Protein AF-U9TL44-F1 (afdb_monomer)

Nearest PDB structures (foldseek):
  5cr4-assembly1_A  TM=8.283E-01  e=1.143E-06  synthetic construct
  3f2k-assembly1_A  TM=7.178E-01  e=2.001E-06  Homo sapiens
  4mdb-assembly1_A  TM=7.855E-01  e=1.375E-05  Drosophila mauritiana
  3k9j-assembly3_B  TM=7.119E-01  e=3.283E-05  Homo sapiens
  3hot-assembly1_B  TM=6.458E-01  e=8.361E-06  Drosophila mauritiana

Structure (mmCIF, N/CA/C/O backbone):
data_AF-U9TL44-F1
#
_entry.id   AF-U9TL44-F1
#
loop_
_atom_site.group_PDB
_atom_site.id
_atom_site.type_symbol
_atom_site.label_atom_id
_atom_site.label_alt_id
_atom_site.label_comp_id
_atom_site.label_asym_id
_atom_site.label_entity_id
_atom_site.label_seq_id
_atom_site.pdbx_PDB_ins_code
_atom_site.Cartn_x
_atom_site.Cartn_y
_atom_site.Cartn_z
_atom_site.occupancy
_atom_site.B_iso_or_equiv
_atom_site.auth_seq_id
_atom_site.auth_comp_id
_atom_site.auth_asym_id
_atom_site.auth_atom_id
_atom_site.pdbx_PDB_model_num
ATOM 1 N N . MET A 1 1 ? 14.185 17.369 11.673 1.00 55.25 1 MET A N 1
ATOM 2 C CA . MET A 1 1 ? 14.512 16.490 10.528 1.00 55.25 1 MET A CA 1
ATOM 3 C C . MET A 1 1 ? 15.979 16.125 10.674 1.00 55.25 1 MET A C 1
ATOM 5 O O . MET A 1 1 ? 16.755 17.043 10.887 1.00 55.25 1 MET A O 1
ATOM 9 N N . THR A 1 2 ? 16.336 14.840 10.716 1.00 75.38 2 THR A N 1
ATOM 10 C CA . THR A 1 2 ? 17.736 14.402 10.881 1.00 75.38 2 THR A CA 1
ATOM 11 C C . THR A 1 2 ? 18.418 14.298 9.520 1.00 75.38 2 THR A C 1
ATOM 13 O O . THR A 1 2 ? 17.735 14.113 8.515 1.00 75.38 2 THR A O 1
ATOM 16 N N . GLU A 1 3 ? 19.748 14.370 9.489 1.00 67.06 3 GLU A N 1
ATOM 17 C CA . GLU A 1 3 ? 20.538 14.176 8.264 1.00 67.06 3 GLU A CA 1
ATOM 18 C C . GLU A 1 3 ? 20.242 12.818 7.612 1.00 67.06 3 GLU A C 1
ATOM 20 O O . GLU A 1 3 ? 20.014 12.732 6.414 1.00 67.06 3 GLU A O 1
ATOM 25 N N . ALA A 1 4 ? 20.085 11.769 8.421 1.00 63.62 4 ALA A N 1
ATOM 26 C CA . ALA A 1 4 ? 19.640 10.452 7.967 1.00 63.62 4 ALA A CA 1
ATOM 27 C C . ALA A 1 4 ? 18.277 10.487 7.242 1.00 63.62 4 ALA A C 1
ATOM 29 O O . ALA A 1 4 ? 18.108 9.865 6.196 1.00 63.62 4 ALA A O 1
ATOM 30 N N . HIS A 1 5 ? 17.302 11.246 7.762 1.00 64.38 5 HIS A N 1
ATOM 31 C CA . HIS A 1 5 ? 16.013 11.435 7.085 1.00 64.38 5 HIS A CA 1
ATOM 32 C C . HIS A 1 5 ? 16.134 12.284 5.816 1.00 64.38 5 HIS A C 1
ATOM 34 O O . HIS A 1 5 ? 15.314 12.122 4.917 1.00 64.38 5 HIS A O 1
ATOM 40 N N . PHE A 1 6 ? 17.100 13.202 5.749 1.00 63.19 6 PHE A N 1
ATOM 41 C CA . PHE A 1 6 ? 17.365 13.991 4.550 1.00 63.19 6 PHE A CA 1
ATOM 42 C C . PHE A 1 6 ? 17.968 13.108 3.456 1.00 63.19 6 PHE A C 1
ATOM 44 O O . PHE A 1 6 ? 17.374 12.999 2.390 1.00 63.19 6 PHE A O 1
ATOM 51 N N . GLN A 1 7 ? 19.048 12.385 3.763 1.00 62.34 7 GLN A N 1
ATOM 52 C CA . GLN A 1 7 ? 19.733 11.495 2.823 1.00 62.34 7 GLN A CA 1
ATOM 53 C C . GLN A 1 7 ? 18.810 10.398 2.281 1.00 62.34 7 GLN A C 1
ATOM 55 O O . GLN A 1 7 ? 18.734 10.200 1.072 1.00 62.34 7 GLN A O 1
ATOM 60 N N . ALA A 1 8 ? 18.007 9.763 3.139 1.00 63.12 8 ALA A N 1
ATOM 61 C CA . ALA A 1 8 ? 17.041 8.766 2.685 1.00 63.12 8 ALA A CA 1
ATOM 62 C C . ALA A 1 8 ? 15.893 9.339 1.835 1.00 63.12 8 ALA A C 1
ATOM 64 O O . ALA A 1 8 ? 15.313 8.626 1.021 1.00 63.12 8 ALA A O 1
ATOM 65 N N . ARG A 1 9 ? 15.543 10.621 2.011 1.00 59.56 9 ARG A N 1
ATOM 66 C CA . ARG A 1 9 ? 14.501 11.291 1.215 1.00 59.56 9 ARG A CA 1
ATOM 67 C C . ARG A 1 9 ? 14.968 11.706 -0.171 1.00 59.56 9 ARG A C 1
ATOM 69 O O . ARG A 1 9 ? 14.110 11.995 -0.999 1.00 59.56 9 ARG A O 1
ATOM 76 N N . LEU A 1 10 ? 16.276 11.752 -0.424 1.00 57.41 10 LEU A N 1
ATOM 77 C CA . LEU A 1 10 ? 16.788 12.167 -1.727 1.00 57.41 10 LEU A CA 1
ATOM 78 C C . LEU A 1 10 ? 16.398 11.182 -2.840 1.00 57.41 10 LEU A C 1
ATOM 80 O O . LEU A 1 10 ? 16.364 11.577 -3.997 1.00 57.41 10 LEU A O 1
ATOM 84 N N . GLY A 1 11 ? 16.003 9.945 -2.498 1.00 58.69 11 GLY A N 1
ATOM 85 C CA . GLY A 1 11 ? 15.206 9.091 -3.388 1.00 58.69 11 GLY A CA 1
ATOM 86 C C . GLY A 1 11 ? 15.871 8.757 -4.728 1.00 58.69 11 GLY A C 1
ATOM 87 O O . GLY A 1 11 ? 15.174 8.423 -5.687 1.00 58.69 11 GLY A O 1
ATOM 88 N N . TYR A 1 12 ? 17.202 8.841 -4.795 1.00 62.44 12 TYR A N 1
ATOM 89 C CA . TYR A 1 12 ? 17.979 8.758 -6.035 1.00 62.44 12 TYR A CA 1
ATOM 90 C C . TYR A 1 12 ? 17.741 7.470 -6.830 1.00 62.44 12 TYR A C 1
ATOM 92 O O . TYR A 1 12 ? 17.778 7.482 -8.058 1.00 62.44 12 TYR A O 1
ATOM 100 N N . GLU A 1 13 ? 17.434 6.360 -6.154 1.00 71.75 13 GLU A N 1
ATOM 101 C CA . GLU A 1 13 ? 17.224 5.054 -6.795 1.00 71.75 13 GLU A CA 1
ATOM 102 C C . GLU A 1 13 ? 16.095 5.058 -7.841 1.00 71.75 13 GLU A C 1
ATOM 104 O O . GLU A 1 13 ? 16.106 4.259 -8.779 1.00 71.75 13 GLU A O 1
ATOM 109 N N . HIS A 1 14 ? 15.138 5.981 -7.710 1.00 81.25 14 HIS A N 1
ATOM 110 C CA . HIS A 1 14 ? 13.953 6.062 -8.564 1.00 81.25 14 HIS A CA 1
ATOM 111 C C . HIS A 1 14 ? 13.862 7.390 -9.333 1.00 81.25 14 HIS A C 1
ATOM 113 O O . HIS A 1 14 ? 12.882 7.619 -10.041 1.00 81.25 14 HIS A O 1
ATOM 119 N N . GLU A 1 15 ? 14.885 8.249 -9.250 1.00 80.62 15 GLU A N 1
ATOM 120 C CA . GLU A 1 15 ? 14.919 9.555 -9.926 1.00 80.62 15 GLU A CA 1
ATOM 121 C C . GLU A 1 15 ? 14.794 9.412 -11.451 1.00 80.62 15 GLU A C 1
ATOM 123 O O . GLU A 1 15 ? 14.046 10.141 -12.098 1.00 80.62 15 GLU A O 1
ATOM 128 N N . ASN A 1 16 ? 15.457 8.401 -12.019 1.00 86.50 16 ASN A N 1
ATOM 129 C CA . ASN A 1 16 ? 15.481 8.148 -13.462 1.00 86.50 16 ASN A CA 1
ATOM 130 C C . ASN A 1 16 ? 14.368 7.201 -13.945 1.00 86.50 16 ASN A C 1
ATOM 132 O O . ASN A 1 16 ? 14.406 6.719 -15.081 1.00 86.50 16 ASN A O 1
ATOM 136 N N . TRP A 1 17 ? 13.378 6.890 -13.102 1.00 90.62 17 TRP A N 1
ATOM 137 C CA . TRP A 1 17 ? 12.255 6.059 -13.525 1.00 90.62 17 TRP A CA 1
ATOM 138 C C . TRP A 1 17 ? 11.400 6.757 -14.581 1.00 90.62 17 TRP A C 1
ATOM 140 O O . TRP A 1 17 ? 10.937 7.886 -14.429 1.00 90.62 17 TRP A O 1
ATOM 150 N N . THR A 1 18 ? 11.109 6.021 -15.647 1.00 94.69 18 THR A N 1
ATOM 151 C CA . THR A 1 18 ? 10.184 6.447 -16.694 1.00 94.69 18 THR A CA 1
ATOM 152 C C . THR A 1 18 ? 8.747 6.492 -16.170 1.00 94.69 18 THR A C 1
ATOM 154 O O . THR A 1 18 ? 8.362 5.758 -15.257 1.00 94.69 18 THR A O 1
ATOM 157 N N . VAL A 1 19 ? 7.884 7.259 -16.843 1.00 92.81 19 VAL A N 1
ATOM 158 C CA . VAL A 1 19 ? 6.432 7.266 -16.570 1.00 92.81 19 VAL A CA 1
ATOM 159 C C . VAL A 1 19 ? 5.835 5.854 -16.625 1.00 92.81 19 VAL A C 1
ATOM 161 O O . VAL A 1 19 ? 4.935 5.530 -15.857 1.00 92.81 19 VAL A O 1
ATOM 164 N N . ARG A 1 20 ? 6.339 4.979 -17.509 1.00 93.44 20 ARG A N 1
ATOM 165 C CA . ARG A 1 20 ? 5.871 3.586 -17.605 1.00 93.44 20 ARG A CA 1
ATOM 166 C C . ARG A 1 20 ? 6.197 2.765 -16.357 1.00 93.44 20 ARG A C 1
ATOM 168 O O . ARG A 1 20 ? 5.408 1.891 -16.015 1.00 93.44 20 ARG A O 1
ATOM 175 N N . GLN A 1 21 ? 7.314 3.036 -15.685 1.00 93.69 21 GLN A N 1
ATOM 176 C CA . GLN A 1 21 ? 7.655 2.384 -14.418 1.00 93.69 21 GLN A CA 1
ATOM 177 C C . GLN A 1 21 ? 6.772 2.916 -13.285 1.00 93.69 21 GLN A C 1
ATOM 179 O O . GLN A 1 21 ? 6.139 2.122 -12.595 1.00 93.69 21 GLN A O 1
ATOM 184 N N . TRP A 1 22 ? 6.605 4.238 -13.179 1.00 93.94 22 TRP A N 1
ATOM 185 C CA . TRP A 1 22 ? 5.710 4.851 -12.186 1.00 93.94 22 TRP A CA 1
ATOM 186 C C . TRP A 1 22 ? 4.245 4.425 -12.327 1.00 93.94 22 TRP A C 1
ATOM 188 O O . TRP A 1 22 ? 3.547 4.250 -11.332 1.00 93.94 22 TRP A O 1
ATOM 198 N N . ARG A 1 23 ? 3.781 4.173 -13.557 1.00 95.44 23 ARG A N 1
ATOM 199 C CA . ARG A 1 23 ? 2.431 3.659 -13.839 1.00 95.44 23 ARG A CA 1
ATOM 200 C C . ARG A 1 23 ? 2.117 2.319 -13.185 1.00 95.44 23 ARG A C 1
ATOM 202 O O . ARG A 1 23 ? 0.944 1.984 -13.082 1.00 95.44 23 ARG A O 1
ATOM 209 N N . ARG A 1 24 ? 3.139 1.566 -12.779 1.00 95.62 24 ARG A N 1
ATOM 210 C CA . ARG A 1 24 ? 2.999 0.249 -12.151 1.00 95.62 24 ARG A CA 1
ATOM 211 C C . ARG A 1 24 ? 2.860 0.328 -10.632 1.00 95.62 24 ARG A C 1
ATOM 213 O O . ARG A 1 24 ? 2.712 -0.712 -10.007 1.00 95.62 24 ARG A O 1
ATOM 220 N N . VAL A 1 25 ? 2.928 1.521 -10.037 1.00 96.06 25 VAL A N 1
ATOM 221 C CA . VAL A 1 25 ? 2.900 1.686 -8.581 1.00 96.06 25 VAL A CA 1
ATOM 222 C C . VAL A 1 25 ? 1.465 1.850 -8.075 1.00 96.06 25 VAL A C 1
ATOM 224 O O . VAL A 1 25 ? 0.711 2.695 -8.563 1.00 96.06 25 VAL A O 1
ATOM 227 N N . LEU A 1 26 ? 1.105 1.048 -7.074 1.00 97.00 26 LEU A N 1
ATOM 228 C CA . LEU A 1 26 ? -0.053 1.237 -6.211 1.00 97.00 26 LEU A CA 1
ATOM 229 C C . LEU A 1 26 ? 0.411 1.902 -4.915 1.00 97.00 26 LEU A C 1
ATOM 231 O O . LEU A 1 26 ? 1.162 1.308 -4.142 1.00 97.00 26 LEU A O 1
ATOM 235 N N . PHE A 1 27 ? -0.049 3.123 -4.679 1.00 95.62 27 PHE A N 1
ATOM 236 C CA . PHE A 1 27 ? 0.259 3.889 -3.479 1.00 95.62 27 PHE A CA 1
ATOM 237 C C . PHE A 1 27 ? -0.797 3.620 -2.413 1.00 95.62 27 PHE A C 1
ATOM 239 O O . PHE A 1 27 ? -1.984 3.844 -2.661 1.00 95.62 27 PHE A O 1
ATOM 246 N N . LEU A 1 28 ? -0.377 3.173 -1.230 1.00 93.69 28 LEU A N 1
ATOM 247 C CA . LEU A 1 28 ? -1.213 3.115 -0.035 1.00 93.69 28 LEU A CA 1
ATOM 248 C C . LEU A 1 28 ? -1.009 4.379 0.792 1.00 93.69 28 LEU A C 1
ATOM 250 O O . LEU A 1 28 ? 0.116 4.797 1.065 1.00 93.69 28 LEU A O 1
ATOM 254 N N . TYR A 1 29 ? -2.108 4.948 1.266 1.00 89.75 29 TYR A N 1
ATOM 255 C CA . TYR A 1 29 ? -2.070 6.031 2.230 1.00 89.75 29 TYR A CA 1
ATOM 256 C C . TYR A 1 29 ? -3.084 5.805 3.344 1.00 89.75 29 TYR A C 1
ATOM 258 O O . TYR A 1 29 ? -4.067 5.073 3.217 1.00 89.75 29 TYR A O 1
ATOM 266 N N . LYS A 1 30 ? -2.846 6.496 4.452 1.00 90.50 30 LYS A N 1
ATOM 267 C CA . LYS A 1 30 ? -3.760 6.573 5.582 1.00 90.50 30 LYS A CA 1
ATOM 268 C C . LYS A 1 30 ? -4.102 8.032 5.826 1.00 90.50 30 LYS A C 1
ATOM 270 O O . LYS A 1 30 ? -3.210 8.867 5.946 1.00 90.50 30 LYS A O 1
ATOM 275 N N . SER A 1 31 ? -5.391 8.321 5.943 1.00 89.31 31 SER A N 1
ATOM 276 C CA . SER A 1 31 ? -5.894 9.660 6.238 1.00 89.31 31 SER A CA 1
ATOM 277 C C . SER A 1 31 ? -6.835 9.628 7.437 1.00 89.31 31 SER A C 1
ATOM 279 O O . SER A 1 31 ? -7.395 8.588 7.779 1.00 89.31 31 SER A O 1
ATOM 281 N N . THR A 1 32 ? -6.980 10.768 8.111 1.00 90.06 32 THR A N 1
ATOM 282 C CA . THR A 1 32 ? -7.999 10.963 9.149 1.00 90.06 32 THR A CA 1
ATOM 283 C C . THR A 1 32 ? -8.966 12.027 8.664 1.00 90.06 32 THR A C 1
ATOM 285 O O . THR A 1 32 ? -8.590 13.187 8.499 1.00 90.06 32 THR A O 1
ATOM 288 N N . PHE A 1 33 ? -10.208 11.628 8.440 1.00 87.62 33 PHE A N 1
ATOM 289 C CA . PHE A 1 33 ? -11.288 12.511 8.048 1.00 87.62 33 PHE A CA 1
ATOM 290 C C . PHE A 1 33 ? -12.028 13.001 9.285 1.00 87.62 33 PHE A C 1
ATOM 292 O O . PHE A 1 33 ? -12.173 12.300 10.283 1.00 87.62 33 PHE A O 1
ATOM 299 N N . THR A 1 34 ? -12.474 14.249 9.227 1.00 89.69 34 THR A N 1
ATOM 300 C CA . THR A 1 34 ? -13.375 14.804 10.229 1.00 89.69 34 THR A CA 1
ATOM 301 C C . THR A 1 34 ? -14.786 14.755 9.676 1.00 89.69 34 THR A C 1
ATOM 303 O O . THR A 1 34 ? -15.060 15.387 8.658 1.00 89.69 34 THR A O 1
ATOM 306 N N . GLN A 1 35 ? -15.682 14.076 10.381 1.00 86.06 35 GLN A N 1
ATOM 307 C CA . GLN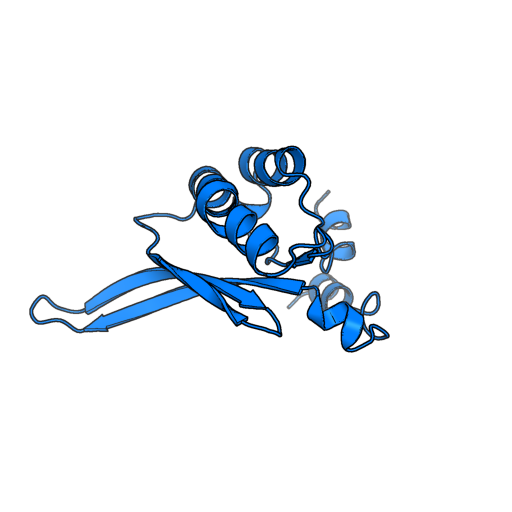 A 1 35 ? -17.107 14.100 10.097 1.00 86.06 35 GLN A CA 1
ATOM 308 C C . GLN A 1 35 ? -17.819 14.958 11.146 1.00 86.06 35 GLN A C 1
ATOM 310 O O . GLN A 1 35 ? -17.688 14.730 12.349 1.00 86.06 35 GLN A O 1
ATOM 315 N N . GLN A 1 36 ? -18.566 15.963 10.691 1.00 89.50 36 GLN A N 1
ATOM 316 C CA . GLN A 1 36 ? -19.392 16.812 11.546 1.00 89.50 36 GLN A CA 1
ATOM 317 C C . GLN A 1 36 ? -20.850 16.349 11.419 1.00 89.50 36 GLN A C 1
ATOM 319 O O . GLN A 1 36 ? -21.452 16.490 10.356 1.00 89.50 36 GLN A O 1
ATOM 324 N N . GLY A 1 37 ? -21.411 15.778 12.484 1.00 85.56 37 GLY A N 1
ATOM 325 C CA . GLY A 1 37 ? -22.793 15.295 12.518 1.00 85.56 37 GLY A CA 1
ATOM 326 C C . GLY A 1 37 ? -23.624 15.946 13.623 1.00 85.56 37 GLY A C 1
ATOM 327 O O . GLY A 1 37 ? -23.117 16.705 14.448 1.00 85.56 37 GLY A O 1
ATOM 328 N N . ARG A 1 38 ? -24.918 15.598 13.686 1.00 83.81 38 ARG A N 1
ATOM 329 C CA . ARG A 1 38 ? -25.829 16.050 14.761 1.00 83.81 38 ARG A CA 1
ATOM 330 C C . ARG A 1 38 ? -25.359 15.640 16.163 1.00 83.81 38 ARG A C 1
ATOM 332 O O . ARG A 1 38 ? -25.692 16.312 17.128 1.00 83.81 38 ARG A O 1
ATOM 339 N N . GLN A 1 39 ? -24.594 14.554 16.264 1.00 82.00 39 GLN A N 1
ATOM 340 C CA . GLN A 1 39 ? -24.047 14.020 17.518 1.00 82.00 39 GLN A CA 1
ATOM 341 C C . GLN A 1 39 ? -22.646 14.571 17.848 1.00 82.00 39 GLN A C 1
ATOM 343 O O . GLN A 1 39 ? -22.017 14.119 18.799 1.00 82.00 39 GLN A O 1
ATOM 348 N N . GLY A 1 40 ? -22.150 15.543 17.074 1.00 85.94 40 GLY A N 1
ATOM 349 C CA . GLY A 1 40 ? -20.834 16.149 17.261 1.00 85.94 40 GLY A CA 1
ATOM 350 C C . GLY A 1 40 ? -19.819 15.746 16.191 1.00 85.94 40 GLY A C 1
ATOM 351 O O . GLY A 1 40 ? -20.173 15.329 15.086 1.00 85.94 40 GLY A O 1
ATOM 352 N N . ARG A 1 41 ? -18.538 15.942 16.514 1.00 88.62 41 ARG A N 1
ATOM 353 C CA . ARG A 1 41 ? -17.406 15.720 15.609 1.00 88.62 41 ARG A CA 1
ATOM 354 C C . ARG A 1 41 ? -16.819 14.326 15.824 1.00 88.62 41 ARG A C 1
ATOM 356 O O . ARG A 1 41 ? -16.387 14.013 16.930 1.00 88.62 41 ARG A O 1
ATOM 363 N N . ILE A 1 42 ? -16.739 13.535 14.760 1.00 87.88 42 ILE A N 1
ATOM 364 C CA . ILE A 1 42 ? -16.089 12.220 14.744 1.00 87.88 42 ILE A CA 1
ATOM 365 C C . ILE A 1 42 ? -14.822 12.316 13.890 1.00 87.88 42 ILE A C 1
ATOM 367 O O . ILE A 1 42 ? -14.819 12.942 12.829 1.00 87.88 42 ILE A O 1
ATOM 371 N N . LEU A 1 43 ? -13.726 11.731 14.374 1.00 87.75 43 LEU A N 1
ATOM 372 C CA . LEU A 1 43 ? -12.499 11.553 13.602 1.00 87.75 43 LEU A CA 1
ATOM 373 C C . LEU A 1 43 ? -12.450 10.113 13.101 1.00 87.75 43 LEU A C 1
ATOM 375 O O . LEU A 1 43 ? -12.284 9.187 13.893 1.00 87.75 43 LEU A O 1
ATOM 379 N N . GLU A 1 44 ? -12.578 9.934 11.795 1.00 88.81 44 GLU A N 1
ATOM 380 C CA . GLU A 1 44 ? -12.575 8.628 11.1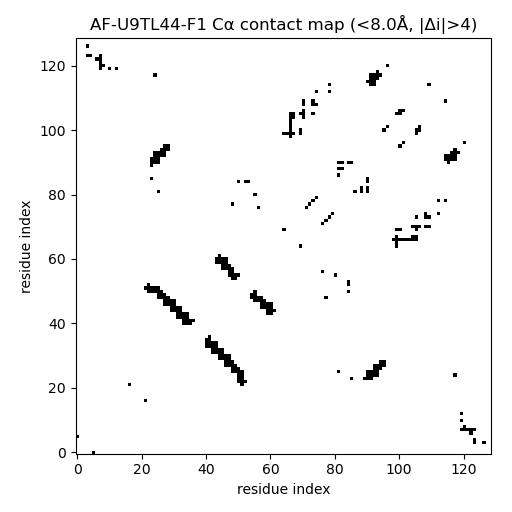51 1.00 88.81 44 GLU A CA 1
ATOM 381 C C . GLU A 1 44 ? -11.236 8.410 10.451 1.00 88.81 44 GLU A C 1
ATOM 383 O O . GLU A 1 44 ? -10.817 9.196 9.600 1.00 88.81 44 GLU A O 1
ATOM 388 N N . LYS A 1 45 ? -10.520 7.356 10.838 1.00 91.44 45 LYS A N 1
ATOM 389 C CA . LYS A 1 45 ? -9.302 6.951 10.135 1.00 91.44 45 LYS A CA 1
ATOM 390 C C . LYS A 1 45 ? -9.715 6.066 8.980 1.00 91.44 45 LYS A C 1
ATOM 392 O O . LYS A 1 45 ? -10.426 5.098 9.202 1.00 91.44 45 LYS A O 1
ATOM 397 N N . CYS A 1 46 ? -9.199 6.335 7.795 1.00 92.12 46 CYS A N 1
ATOM 398 C CA . CYS A 1 46 ? -9.375 5.460 6.647 1.00 92.12 46 CYS A CA 1
ATOM 399 C C . CYS A 1 46 ? -8.011 5.128 6.058 1.00 92.12 46 CYS A C 1
ATOM 401 O O . CYS A 1 46 ? -7.096 5.961 6.092 1.00 92.12 46 CYS A O 1
ATOM 403 N N . PHE A 1 47 ? -7.883 3.939 5.482 1.00 93.06 47 PHE A N 1
ATOM 404 C CA . PHE A 1 47 ? -6.865 3.736 4.462 1.00 93.06 47 PHE A CA 1
ATOM 405 C C . PHE A 1 47 ? -7.489 3.962 3.086 1.00 93.06 47 PHE A C 1
ATOM 407 O O . PHE A 1 47 ? -8.699 3.819 2.899 1.00 93.06 47 PHE A O 1
ATOM 414 N N . GLY A 1 48 ? -6.648 4.326 2.133 1.00 94.62 48 GLY A N 1
ATOM 415 C CA . GLY A 1 48 ? -6.993 4.312 0.727 1.00 94.62 48 GLY A CA 1
ATOM 416 C C . GLY A 1 48 ? -5.797 3.880 -0.097 1.00 94.62 48 GLY A C 1
ATOM 417 O O . GLY A 1 48 ? -4.658 3.910 0.374 1.00 94.62 48 GLY A O 1
ATOM 418 N N . CYS A 1 49 ? -6.049 3.483 -1.335 1.00 95.31 49 CYS A N 1
ATOM 419 C CA . CYS A 1 49 ? -4.977 3.306 -2.301 1.00 95.31 49 CYS A CA 1
ATOM 420 C C . CYS A 1 49 ? -5.365 3.848 -3.669 1.00 95.31 49 CYS A C 1
ATOM 422 O O . CYS A 1 49 ? -6.543 4.026 -3.973 1.00 95.31 49 CYS A O 1
ATOM 424 N N . PHE A 1 50 ? -4.367 4.152 -4.486 1.00 95.38 50 PHE A N 1
ATOM 425 C CA . PHE A 1 50 ? -4.571 4.591 -5.859 1.00 95.38 50 PHE A CA 1
ATOM 426 C C . PHE A 1 50 ? -3.357 4.246 -6.716 1.00 95.38 50 PHE A C 1
ATOM 428 O O . PHE A 1 50 ? -2.251 4.037 -6.219 1.00 95.38 50 PHE A O 1
ATOM 435 N N . SER A 1 51 ? -3.577 4.186 -8.021 1.00 95.38 51 SER A N 1
ATOM 436 C CA . SER A 1 51 ? -2.540 4.019 -9.034 1.00 95.38 51 SER A CA 1
ATOM 437 C C .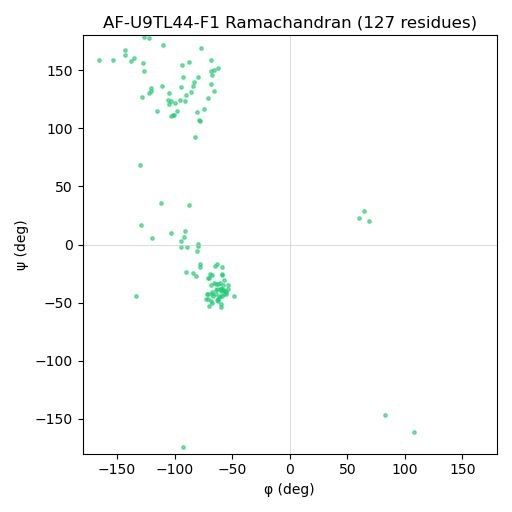 SER A 1 51 ? -2.660 5.132 -10.072 1.00 95.38 51 SER A C 1
ATOM 439 O O . SER A 1 51 ? -3.579 5.950 -10.018 1.00 95.38 51 SER A O 1
ATOM 441 N N . TRP A 1 52 ? -1.766 5.143 -11.062 1.00 93.81 52 TRP A N 1
ATOM 442 C CA . TRP A 1 52 ? -1.881 6.065 -12.193 1.00 93.81 52 TRP A CA 1
ATOM 443 C C . TRP A 1 52 ? -3.213 5.935 -12.948 1.00 93.81 52 TRP A C 1
ATOM 445 O O . TRP A 1 52 ? -3.752 6.928 -13.427 1.00 93.81 52 TRP A O 1
ATOM 455 N N . SER A 1 53 ? -3.712 4.710 -13.128 1.00 89.38 53 SER A N 1
ATOM 456 C CA . SER A 1 53 ? -4.856 4.430 -14.005 1.00 89.38 53 SER A CA 1
ATOM 457 C C . SER A 1 53 ? -6.204 4.502 -13.295 1.00 89.38 53 SER A C 1
ATOM 459 O O . SER A 1 53 ? -7.219 4.693 -13.961 1.00 89.38 53 SER A O 1
ATOM 461 N N . SER A 1 54 ? -6.241 4.313 -11.975 1.00 90.62 54 SER A N 1
ATOM 462 C CA . SER A 1 54 ? -7.496 4.222 -11.227 1.00 90.62 54 SER A CA 1
ATOM 463 C C . SER A 1 54 ? -7.311 4.362 -9.716 1.00 90.62 54 SER A C 1
ATOM 465 O O . SER A 1 54 ? -6.229 4.131 -9.163 1.00 90.62 54 SER A O 1
ATOM 467 N N . LEU A 1 55 ? -8.408 4.722 -9.049 1.00 94.56 55 LEU A N 1
ATOM 468 C CA . LEU A 1 55 ? -8.520 4.730 -7.594 1.00 94.56 55 LEU A CA 1
ATOM 469 C C . LEU A 1 55 ? -8.783 3.311 -7.080 1.00 94.56 55 LEU A C 1
ATOM 471 O O . LEU A 1 55 ? -9.467 2.517 -7.724 1.00 94.56 55 LEU A O 1
ATOM 475 N N . GLY A 1 56 ? -8.219 2.995 -5.923 1.00 93.06 56 GLY A N 1
ATOM 476 C CA . GLY A 1 56 ? -8.608 1.845 -5.120 1.00 93.06 56 GLY A CA 1
ATOM 477 C C . GLY A 1 56 ? -9.669 2.225 -4.081 1.00 93.06 56 GLY A C 1
ATOM 478 O O . GLY A 1 56 ? -10.164 3.358 -4.069 1.00 93.06 56 GLY A O 1
ATOM 479 N N . PRO A 1 57 ? -10.041 1.288 -3.198 1.00 94.44 57 PRO A N 1
ATOM 480 C CA . PRO A 1 57 ? -11.045 1.544 -2.177 1.00 94.44 57 PRO A CA 1
ATOM 481 C C . PRO A 1 57 ? -10.5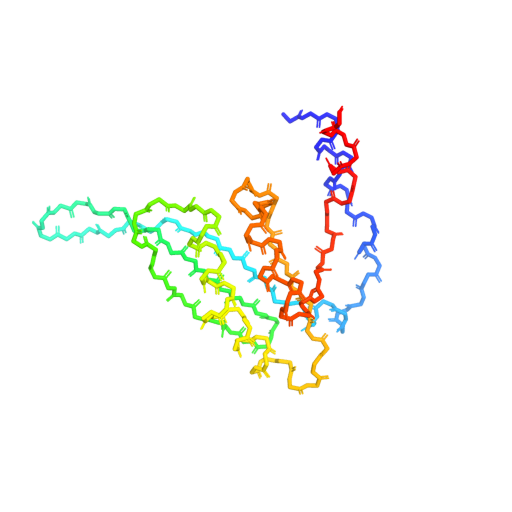40 2.544 -1.131 1.00 94.44 57 PRO A C 1
ATOM 483 O O . PRO A 1 57 ? -9.352 2.574 -0.806 1.00 94.44 57 PRO A O 1
ATOM 486 N N . ILE A 1 58 ? -11.469 3.320 -0.567 1.00 93.88 58 ILE A N 1
ATOM 487 C CA . ILE A 1 58 ? -11.293 4.012 0.713 1.00 93.88 58 ILE A CA 1
ATOM 488 C C . ILE A 1 58 ? -12.070 3.210 1.743 1.00 93.88 58 ILE A C 1
ATOM 490 O O . ILE A 1 58 ? -13.272 3.000 1.583 1.00 93.88 58 ILE A O 1
ATOM 494 N N . VAL A 1 59 ? -11.390 2.768 2.793 1.00 91.88 59 VAL A N 1
ATOM 495 C CA . VAL A 1 59 ? -11.981 1.880 3.790 1.00 91.88 59 VAL A CA 1
ATOM 496 C C . VAL A 1 59 ? -11.751 2.455 5.181 1.00 91.88 59 VAL A C 1
ATOM 498 O O . VAL A 1 59 ? -10.602 2.754 5.540 1.00 91.88 59 VAL A O 1
ATOM 501 N N . PRO A 1 60 ? -12.818 2.607 5.977 1.00 91.62 60 PRO A N 1
ATOM 502 C CA . PRO A 1 60 ? -12.699 3.055 7.349 1.00 91.62 60 PRO A CA 1
ATOM 503 C C . PRO A 1 60 ? -12.013 1.991 8.209 1.00 91.62 60 PRO A C 1
ATOM 505 O O . PRO A 1 60 ? -12.262 0.791 8.104 1.00 91.62 60 PRO A O 1
ATOM 508 N N . LEU A 1 61 ? -11.122 2.453 9.076 1.00 90.38 61 LEU A N 1
ATOM 509 C CA . LEU A 1 61 ? -10.386 1.652 10.036 1.00 90.38 61 LEU A CA 1
ATOM 510 C C . LEU A 1 61 ? -11.008 1.853 11.413 1.00 90.38 61 LEU A C 1
ATOM 512 O O . LEU A 1 61 ? -10.871 2.912 12.030 1.00 90.38 61 LEU A O 1
ATOM 516 N N . ASN A 1 62 ? -11.651 0.804 11.916 1.00 85.38 62 ASN A N 1
ATOM 517 C CA . ASN A 1 62 ? -12.203 0.808 13.262 1.00 85.38 62 ASN A CA 1
ATOM 518 C C . ASN A 1 62 ? -11.077 0.662 14.294 1.00 85.38 62 ASN A C 1
ATOM 520 O O . ASN A 1 62 ? -10.391 -0.357 14.358 1.00 85.38 62 ASN A O 1
ATOM 524 N N . GLY A 1 63 ? -10.899 1.687 15.129 1.00 83.94 63 GLY A N 1
ATOM 525 C CA . GLY A 1 63 ? -9.950 1.669 16.242 1.00 83.94 63 GLY A CA 1
ATOM 526 C C . GLY A 1 63 ? -8.500 1.998 15.863 1.00 83.94 63 GLY A C 1
ATOM 527 O O . GLY A 1 63 ? -8.210 2.866 15.033 1.00 83.94 63 GLY A O 1
ATOM 528 N N . SER A 1 64 ? -7.558 1.372 16.569 1.00 86.50 64 SER A N 1
ATOM 529 C CA . SER A 1 64 ? -6.123 1.636 16.417 1.00 86.50 64 SER A CA 1
ATOM 530 C C . SER A 1 64 ? -5.522 0.847 15.258 1.00 86.50 64 SER A C 1
ATOM 532 O O . SER A 1 64 ? -5.754 -0.349 15.121 1.00 86.50 64 SER A O 1
ATOM 534 N N . VAL A 1 65 ? -4.675 1.507 14.465 1.00 88.81 65 VAL A N 1
ATOM 535 C CA . VAL A 1 65 ? -3.934 0.859 13.375 1.00 88.81 65 VAL A CA 1
ATOM 536 C C . VAL A 1 65 ? -2.757 0.088 13.966 1.00 88.81 65 VAL A C 1
ATOM 538 O O . VAL A 1 65 ? -1.779 0.684 14.416 1.00 88.81 65 VAL A O 1
ATOM 541 N N . THR A 1 66 ? -2.878 -1.233 13.981 1.00 94.38 66 THR A N 1
ATOM 542 C CA . THR A 1 66 ? -1.875 -2.195 14.448 1.00 94.38 66 THR A CA 1
ATOM 543 C C . THR A 1 66 ? -1.299 -2.988 13.276 1.00 94.38 66 THR A C 1
ATOM 545 O O . THR A 1 66 ? -1.793 -2.914 12.150 1.00 94.38 66 THR A O 1
ATOM 548 N N . GLY A 1 67 ? -0.257 -3.780 13.534 1.00 95.38 67 GLY A N 1
ATOM 549 C CA . GLY A 1 67 ? 0.271 -4.712 12.537 1.00 95.38 67 GLY A CA 1
ATOM 550 C C . GLY A 1 67 ? -0.766 -5.721 12.035 1.00 95.38 67 GLY A C 1
ATOM 551 O O 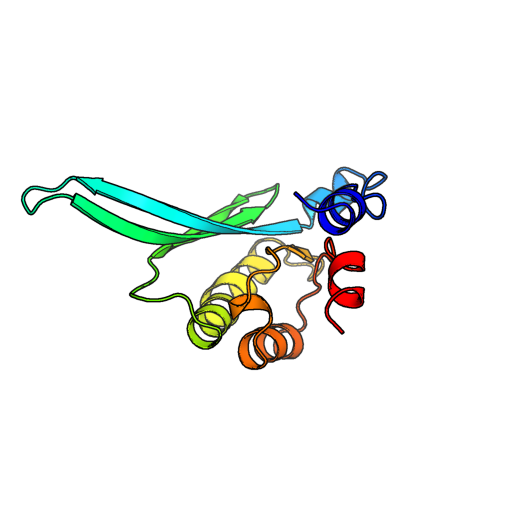. GLY A 1 67 ? -0.785 -6.038 10.851 1.00 95.38 67 GLY A O 1
ATOM 552 N N . GLN A 1 68 ? -1.674 -6.161 12.914 1.00 96.25 68 GLN A N 1
ATOM 553 C CA . GLN A 1 68 ? -2.743 -7.101 12.572 1.00 96.25 68 GLN A CA 1
ATOM 554 C C . GLN A 1 68 ? -3.769 -6.466 11.633 1.00 96.25 68 GLN A C 1
ATOM 556 O O . GLN A 1 68 ? -4.092 -7.038 10.596 1.00 96.25 68 GLN A O 1
ATOM 561 N N . THR A 1 69 ? -4.242 -5.260 11.965 1.00 94.69 69 THR A N 1
ATOM 562 C CA . THR A 1 69 ? -5.190 -4.542 11.103 1.00 94.69 69 THR A CA 1
ATOM 563 C C . THR A 1 69 ? -4.552 -4.199 9.761 1.00 94.69 69 THR A C 1
ATOM 565 O O . THR A 1 69 ? -5.222 -4.242 8.742 1.00 94.69 69 THR A O 1
ATOM 568 N N . HIS A 1 70 ? -3.247 -3.906 9.733 1.00 95.25 70 HIS A N 1
ATOM 569 C CA . HIS A 1 70 ? -2.534 -3.660 8.478 1.00 95.25 70 HIS A CA 1
ATOM 570 C C . HIS A 1 70 ? -2.427 -4.915 7.608 1.00 95.25 70 HIS A C 1
ATOM 572 O O . HIS A 1 70 ? -2.663 -4.856 6.408 1.00 95.25 70 HIS A O 1
ATOM 578 N N . ALA A 1 71 ? -2.131 -6.069 8.210 1.00 96.50 71 ALA A N 1
ATOM 579 C CA . ALA A 1 71 ? -2.121 -7.345 7.499 1.00 96.50 71 ALA A CA 1
ATOM 580 C C . ALA A 1 71 ? -3.499 -7.693 6.908 1.00 96.50 71 ALA A C 1
ATOM 582 O O . ALA A 1 71 ? -3.573 -8.181 5.783 1.00 96.50 71 ALA A O 1
ATOM 583 N N . GLN A 1 72 ? -4.584 -7.391 7.629 1.00 95.88 72 GLN A N 1
ATOM 584 C CA . GLN A 1 72 ? -5.948 -7.515 7.100 1.00 95.88 72 GLN A CA 1
ATOM 585 C C . GLN A 1 72 ? -6.165 -6.585 5.905 1.00 95.88 72 GLN A C 1
ATOM 587 O O . GLN A 1 72 ? -6.611 -7.039 4.859 1.00 95.88 72 GLN A O 1
ATOM 592 N N . VAL A 1 73 ? -5.757 -5.315 6.009 1.00 95.38 73 VAL A N 1
ATOM 593 C CA . VAL A 1 73 ? -5.828 -4.365 4.887 1.00 95.38 73 VAL A CA 1
ATOM 594 C C . VAL A 1 73 ? -5.100 -4.889 3.646 1.00 95.38 73 VAL A C 1
ATOM 59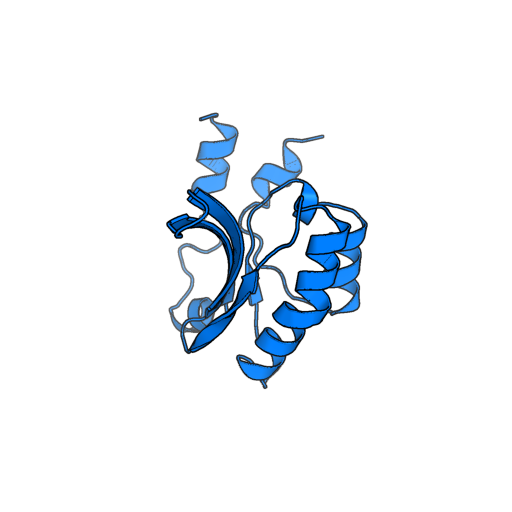6 O O . VAL A 1 73 ? -5.620 -4.787 2.533 1.00 95.38 73 VAL A O 1
ATOM 599 N N . ILE A 1 74 ? -3.915 -5.477 3.835 1.00 96.19 74 ILE A N 1
ATOM 600 C CA . ILE A 1 74 ? -3.131 -6.059 2.744 1.00 96.19 74 ILE A CA 1
ATOM 601 C C . ILE A 1 74 ? -3.920 -7.170 2.042 1.00 96.19 74 ILE A C 1
ATOM 603 O O . ILE A 1 74 ? -4.104 -7.117 0.827 1.00 96.19 74 ILE A O 1
ATOM 607 N N . ASN A 1 75 ? -4.408 -8.149 2.801 1.00 97.19 75 ASN A N 1
ATOM 608 C CA . ASN A 1 75 ? -5.066 -9.325 2.235 1.00 97.19 75 ASN A CA 1
ATOM 609 C C . ASN A 1 75 ? -6.437 -8.998 1.632 1.00 97.19 75 ASN A C 1
ATOM 611 O O . ASN A 1 75 ? -6.748 -9.456 0.535 1.00 97.19 75 ASN A O 1
ATOM 615 N N . ASP A 1 76 ? -7.233 -8.185 2.324 1.00 96.56 76 ASP A N 1
ATOM 616 C CA . ASP A 1 76 ? -8.640 -7.973 1.980 1.00 96.56 76 ASP A CA 1
ATOM 617 C C . ASP A 1 76 ? -8.816 -6.910 0.890 1.00 96.56 76 ASP A C 1
ATOM 619 O O . ASP A 1 76 ? -9.817 -6.917 0.173 1.00 96.56 76 ASP A O 1
ATOM 623 N N . PHE A 1 77 ? -7.853 -5.990 0.745 1.00 96.00 77 PHE A N 1
ATOM 624 C CA . PHE A 1 77 ? -8.009 -4.843 -0.151 1.00 96.00 77 PHE A CA 1
ATOM 625 C C . PHE A 1 77 ? -6.805 -4.582 -1.051 1.00 96.00 77 PHE A C 1
ATOM 627 O O . PHE A 1 77 ? -7.001 -4.350 -2.244 1.00 96.00 77 PHE A O 1
ATOM 634 N N . VAL A 1 78 ? -5.569 -4.631 -0.541 1.00 96.00 78 VAL A N 1
ATOM 635 C CA . VAL A 1 78 ? -4.385 -4.344 -1.376 1.00 96.00 78 VAL A CA 1
ATOM 636 C C . VAL A 1 78 ? -4.183 -5.425 -2.431 1.00 96.00 78 VAL A C 1
ATOM 638 O O . VAL A 1 78 ? -4.058 -5.093 -3.607 1.00 96.00 78 VAL A O 1
ATOM 641 N N . VAL A 1 79 ? -4.188 -6.701 -2.041 1.00 96.44 79 VAL A N 1
ATOM 642 C CA . VAL A 1 79 ? -3.988 -7.828 -2.965 1.00 96.44 79 VAL A CA 1
ATOM 643 C C . VAL A 1 79 ? -5.058 -7.846 -4.068 1.00 96.44 79 VAL A C 1
ATOM 645 O O . VAL A 1 79 ? -4.684 -7.825 -5.244 1.00 96.44 79 VAL A O 1
ATOM 648 N N . PRO A 1 80 ? -6.371 -7.770 -3.763 1.00 96.62 80 PRO A N 1
ATOM 649 C CA . PRO A 1 80 ? -7.399 -7.659 -4.800 1.00 96.62 80 PRO A CA 1
ATOM 650 C C . PRO A 1 80 ? -7.232 -6.432 -5.704 1.00 96.62 80 PRO A C 1
ATOM 652 O O . PRO A 1 80 ? -7.423 -6.529 -6.919 1.00 96.62 80 PRO A O 1
ATOM 655 N N . THR A 1 81 ? -6.837 -5.285 -5.139 1.00 96.56 81 THR A N 1
ATOM 656 C CA . THR A 1 81 ? -6.609 -4.063 -5.925 1.00 96.56 81 THR A CA 1
ATOM 657 C C . THR A 1 81 ? -5.406 -4.219 -6.854 1.00 96.56 81 THR A C 1
ATOM 659 O O . THR A 1 81 ? -5.485 -3.827 -8.013 1.00 96.56 81 THR A O 1
ATOM 662 N N . LEU A 1 82 ? -4.315 -4.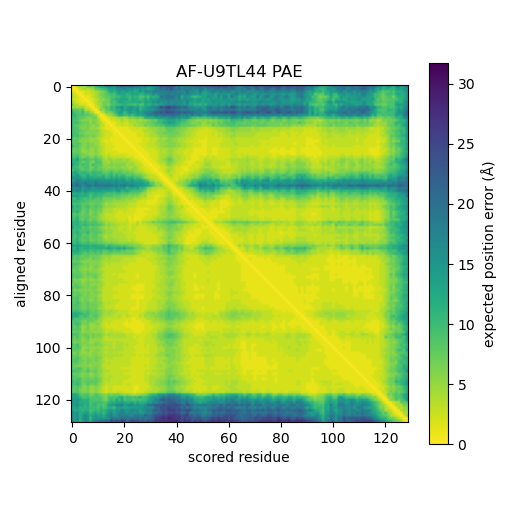848 -6.404 1.00 96.19 82 LEU A N 1
ATOM 663 C CA . LEU A 1 82 ? -3.159 -5.145 -7.253 1.00 96.19 82 LEU A CA 1
ATOM 664 C C . LEU A 1 82 ? -3.541 -6.061 -8.421 1.00 96.19 82 LEU A C 1
ATOM 666 O O . LEU A 1 82 ? -3.179 -5.767 -9.558 1.00 96.19 82 LEU A O 1
ATOM 670 N N . HIS A 1 83 ? -4.307 -7.125 -8.167 1.00 95.25 83 HIS A N 1
ATOM 671 C CA . HIS A 1 83 ? -4.777 -8.021 -9.229 1.00 95.25 83 HIS A CA 1
ATOM 672 C C . HIS A 1 83 ? -5.695 -7.318 -10.232 1.00 95.25 83 HIS A C 1
ATOM 674 O O . HIS A 1 83 ? -5.597 -7.567 -11.432 1.00 95.25 83 HIS A O 1
ATOM 680 N N . THR A 1 84 ? -6.558 -6.425 -9.747 1.00 95.25 84 THR A N 1
ATOM 681 C CA . THR A 1 84 ? -7.496 -5.674 -10.592 1.00 95.25 84 THR A CA 1
ATOM 682 C C . THR A 1 84 ? -6.771 -4.635 -11.446 1.00 95.25 84 THR A C 1
ATOM 684 O O . THR A 1 84 ? -7.000 -4.548 -12.652 1.00 95.25 84 THR A O 1
ATOM 687 N N . HIS A 1 85 ? -5.869 -3.861 -10.841 1.00 95.12 85 HIS A N 1
ATOM 688 C CA . HIS A 1 85 ? -5.204 -2.734 -11.501 1.00 95.12 85 HIS A CA 1
ATOM 689 C C . HIS A 1 85 ? -4.027 -3.180 -12.373 1.00 95.12 85 HIS A C 1
ATOM 691 O O . HIS A 1 85 ? -3.704 -2.514 -13.358 1.00 95.12 85 HIS A O 1
ATOM 697 N N . PHE A 1 86 ? -3.407 -4.317 -12.041 1.00 95.50 86 PHE A N 1
ATOM 698 C CA . PHE A 1 86 ? -2.242 -4.873 -12.730 1.00 95.50 86 PHE A CA 1
ATOM 699 C C . PHE A 1 86 ? -2.467 -6.355 -13.073 1.00 95.50 86 PHE A C 1
ATOM 701 O O . PHE A 1 86 ? -1.771 -7.225 -12.544 1.00 95.50 86 PHE A O 1
ATOM 708 N N . PRO A 1 87 ? -3.386 -6.677 -14.004 1.00 93.44 87 PRO A N 1
ATOM 709 C CA . PRO A 1 87 ? -3.754 -8.061 -14.330 1.00 93.44 87 PRO A CA 1
ATOM 710 C C . PRO A 1 87 ? -2.596 -8.891 -14.906 1.00 93.44 87 PRO A C 1
ATOM 712 O O . PRO A 1 87 ? -2.646 -10.115 -14.913 1.00 93.44 87 PRO A O 1
ATOM 715 N N . GLN A 1 88 ? -1.525 -8.236 -15.364 1.00 93.50 88 GLN A N 1
ATOM 716 C CA . GLN A 1 88 ? -0.285 -8.886 -15.800 1.00 93.50 88 GLN A CA 1
ATOM 717 C C . GLN A 1 88 ? 0.627 -9.302 -14.630 1.00 93.50 88 GLN A C 1
ATOM 719 O O . GLN A 1 88 ? 1.728 -9.790 -14.867 1.00 93.50 88 GLN A O 1
ATOM 724 N N . GLY A 1 89 ? 0.225 -9.053 -13.378 1.00 93.81 89 GLY A N 1
ATOM 725 C CA . GLY A 1 89 ? 1.020 -9.362 -12.186 1.00 93.81 89 GLY A CA 1
ATOM 726 C C . GLY A 1 89 ? 2.269 -8.491 -12.037 1.00 93.81 89 GLY A C 1
ATOM 727 O O . GLY A 1 89 ? 3.216 -8.873 -11.363 1.00 93.81 89 GLY A O 1
ATOM 728 N N . ASN A 1 90 ? 2.303 -7.329 -12.693 1.00 95.06 90 ASN A N 1
ATOM 729 C CA . ASN A 1 90 ? 3.481 -6.465 -12.758 1.00 95.06 90 ASN A CA 1
ATOM 730 C C . ASN A 1 90 ? 3.388 -5.236 -11.832 1.00 95.06 90 ASN A C 1
ATOM 732 O O . ASN A 1 90 ? 4.226 -4.334 -11.945 1.00 95.06 90 ASN A O 1
ATOM 736 N N . GLY A 1 91 ? 2.381 -5.195 -10.956 1.00 95.94 91 GLY A N 1
ATOM 737 C CA . GLY A 1 91 ? 2.161 -4.125 -9.988 1.00 95.94 91 GLY A CA 1
ATOM 738 C C . GLY A 1 91 ? 3.24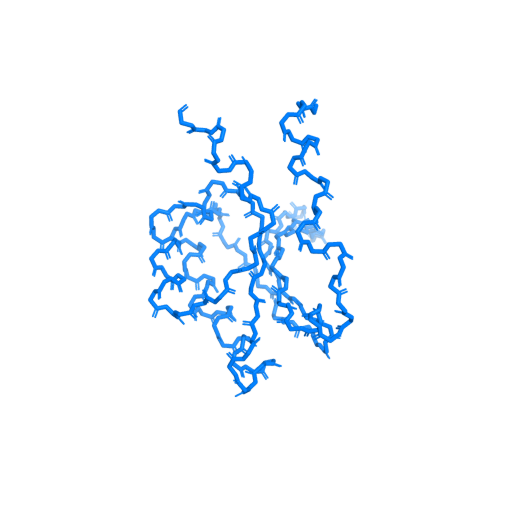2 -4.077 -8.909 1.00 95.94 91 GLY A C 1
ATOM 739 O O . GLY A 1 91 ? 3.782 -5.104 -8.504 1.00 95.94 91 GLY A O 1
ATOM 740 N N . ILE A 1 92 ? 3.553 -2.869 -8.456 1.00 95.88 92 ILE A N 1
ATOM 741 C CA . ILE A 1 92 ? 4.520 -2.572 -7.400 1.00 95.88 92 ILE A CA 1
ATOM 742 C C . ILE A 1 92 ? 3.767 -1.839 -6.293 1.00 95.88 92 ILE A C 1
ATOM 744 O O . ILE A 1 92 ? 2.995 -0.926 -6.571 1.00 95.88 92 ILE A O 1
ATOM 748 N N . PHE A 1 93 ? 3.975 -2.220 -5.042 1.00 96.00 93 PHE A N 1
ATOM 749 C CA . PHE A 1 93 ? 3.256 -1.658 -3.908 1.00 96.00 93 PHE A CA 1
ATOM 750 C C . PHE A 1 93 ? 4.123 -0.684 -3.111 1.00 96.00 93 PHE A C 1
ATOM 752 O O . PHE A 1 93 ? 5.250 -1.010 -2.743 1.00 96.00 93 PHE A O 1
ATOM 759 N N . GLN A 1 94 ? 3.597 0.506 -2.823 1.00 94.00 94 GLN A N 1
ATOM 760 C CA . GLN A 1 94 ? 4.274 1.529 -2.030 1.00 94.00 94 GLN A CA 1
ATOM 761 C C . GLN A 1 94 ? 3.453 1.866 -0.783 1.00 94.00 94 GLN A C 1
ATOM 763 O O . GLN A 1 94 ? 2.258 2.142 -0.863 1.00 94.00 94 GLN A O 1
ATOM 768 N N . GLU A 1 95 ? 4.125 1.889 0.366 1.00 92.12 95 GLU A N 1
ATOM 769 C CA . GLU A 1 95 ? 3.593 2.386 1.635 1.00 92.12 95 GLU A CA 1
ATOM 770 C C . GLU A 1 95 ? 4.697 3.107 2.433 1.00 92.12 95 GLU A C 1
ATOM 772 O O . GLU A 1 95 ? 5.887 3.037 2.100 1.00 92.12 95 GLU A O 1
ATOM 777 N N . ASP A 1 96 ? 4.318 3.832 3.487 1.00 87.44 96 ASP A N 1
ATOM 778 C CA . ASP A 1 96 ? 5.284 4.482 4.375 1.00 87.44 96 ASP A CA 1
ATOM 779 C C . ASP A 1 96 ? 5.955 3.497 5.355 1.00 87.44 96 ASP A C 1
ATOM 781 O O . ASP A 1 96 ? 5.541 2.351 5.535 1.00 87.44 96 ASP A O 1
ATOM 785 N N . ASN A 1 97 ? 7.001 3.971 6.033 1.00 86.12 97 ASN A N 1
ATOM 786 C CA . ASN A 1 97 ? 7.776 3.185 6.989 1.00 86.12 97 ASN A CA 1
ATOM 787 C C . ASN A 1 97 ? 7.195 3.215 8.426 1.00 86.12 97 ASN A C 1
ATOM 789 O O . ASN A 1 97 ? 7.952 3.237 9.403 1.00 86.12 97 ASN A O 1
ATOM 793 N N . ALA A 1 98 ? 5.873 3.283 8.611 1.00 87.50 98 ALA A N 1
ATOM 794 C CA . ALA A 1 98 ? 5.276 3.278 9.947 1.00 87.50 98 ALA A CA 1
ATOM 795 C C . ALA A 1 98 ? 5.493 1.939 10.685 1.00 87.50 98 ALA A C 1
ATOM 797 O O . ALA A 1 98 ? 5.558 0.862 10.092 1.00 87.50 98 ALA A O 1
ATOM 798 N N . ALA A 1 99 ? 5.569 1.987 12.020 1.00 91.25 99 ALA A N 1
ATOM 799 C CA . ALA A 1 99 ? 5.828 0.801 12.844 1.00 91.25 99 ALA A CA 1
ATOM 800 C C . ALA A 1 99 ? 4.834 -0.368 12.623 1.00 91.25 99 ALA A C 1
ATOM 802 O O . ALA A 1 99 ? 5.298 -1.506 12.544 1.00 91.25 99 ALA A O 1
ATOM 803 N N . PRO A 1 100 ? 3.508 -0.148 12.462 1.00 92.25 100 PRO A N 1
ATOM 804 C CA . PRO A 1 100 ? 2.569 -1.222 12.124 1.00 92.25 100 PRO A CA 1
ATOM 805 C C . PRO A 1 100 ? 2.909 -1.937 10.812 1.00 92.25 100 PRO A C 1
ATOM 807 O O . PRO A 1 100 ? 2.803 -3.163 10.738 1.00 92.25 100 PRO A O 1
ATOM 810 N N . HIS A 1 101 ? 3.375 -1.186 9.812 1.00 92.06 101 HIS A N 1
ATOM 811 C CA . HIS A 1 101 ? 3.736 -1.717 8.502 1.00 92.06 101 HIS A CA 1
ATOM 812 C C . HIS A 1 101 ? 4.978 -2.602 8.605 1.00 92.06 101 HIS A C 1
ATOM 814 O O . HIS A 1 101 ? 5.037 -3.639 7.966 1.00 92.06 101 HIS A O 1
ATOM 820 N N . ARG A 1 102 ? 5.935 -2.280 9.484 1.00 92.25 102 ARG A N 1
ATOM 821 C CA . ARG A 1 102 ? 7.126 -3.116 9.739 1.00 92.25 102 ARG A CA 1
ATOM 822 C C . ARG A 1 102 ? 6.893 -4.318 10.661 1.00 92.25 102 ARG A C 1
ATOM 824 O O . ARG A 1 102 ? 7.837 -5.048 10.958 1.00 92.25 102 ARG A O 1
ATOM 831 N N . SER A 1 103 ? 5.682 -4.508 11.179 1.00 95.44 103 SER A N 1
ATOM 832 C CA . SER A 1 103 ? 5.408 -5.620 12.090 1.00 95.44 103 SER A CA 1
ATOM 833 C C . SER A 1 103 ? 5.624 -6.976 11.406 1.00 95.44 103 SER A C 1
ATOM 835 O O . SER A 1 103 ? 5.412 -7.119 10.203 1.00 95.44 103 SER A O 1
ATOM 837 N N . ARG A 1 104 ? 5.981 -8.004 12.186 1.00 96.75 104 ARG A N 1
ATOM 838 C CA . ARG A 1 104 ? 6.189 -9.368 11.666 1.00 96.75 104 ARG A CA 1
ATOM 839 C C . ARG A 1 104 ? 4.982 -9.888 10.880 1.00 96.75 104 ARG A C 1
ATOM 841 O O . ARG A 1 104 ? 5.159 -10.545 9.864 1.00 96.75 104 ARG A O 1
ATOM 848 N N . VAL A 1 105 ? 3.767 -9.580 11.338 1.00 97.81 105 VAL A N 1
ATOM 849 C CA . VAL A 1 105 ? 2.528 -10.035 10.688 1.00 97.81 105 VAL A CA 1
ATOM 850 C C . VAL A 1 105 ? 2.287 -9.301 9.368 1.00 97.81 105 VAL A C 1
ATOM 852 O O . VAL A 1 105 ? 1.944 -9.937 8.379 1.00 97.81 105 VAL A O 1
ATOM 855 N N . ALA A 1 106 ? 2.512 -7.985 9.327 1.00 95.62 106 ALA A N 1
ATOM 856 C CA . ALA A 1 106 ? 2.394 -7.204 8.097 1.00 95.62 106 ALA A CA 1
ATOM 857 C C . ALA A 1 106 ? 3.422 -7.635 7.039 1.00 95.62 106 ALA A C 1
ATOM 859 O O . ALA A 1 106 ? 3.077 -7.790 5.870 1.00 95.62 106 ALA A O 1
ATOM 860 N N . THR A 1 107 ? 4.669 -7.874 7.452 1.00 95.25 107 THR A N 1
ATOM 861 C CA . THR A 1 107 ? 5.719 -8.387 6.563 1.00 95.25 107 THR A CA 1
ATOM 862 C C . THR A 1 107 ? 5.364 -9.768 6.023 1.00 95.25 107 THR A C 1
ATOM 864 O O . THR A 1 107 ? 5.354 -9.942 4.809 1.00 95.25 107 THR A O 1
ATOM 867 N N . ALA A 1 108 ? 4.956 -10.698 6.892 1.00 97.69 108 ALA A N 1
ATOM 868 C CA . ALA A 1 108 ? 4.541 -12.033 6.468 1.00 97.69 108 ALA A CA 1
ATOM 869 C C . ALA A 1 108 ? 3.342 -12.000 5.505 1.00 97.69 108 ALA A C 1
ATOM 871 O O . ALA A 1 108 ? 3.314 -12.758 4.543 1.00 97.69 108 ALA A O 1
ATOM 872 N N . ALA A 1 109 ? 2.363 -11.111 5.718 1.00 97.62 109 ALA A N 1
ATOM 873 C CA . ALA A 1 109 ? 1.225 -10.968 4.807 1.00 97.62 109 ALA A CA 1
ATOM 874 C C . ALA A 1 109 ? 1.670 -10.577 3.387 1.00 97.62 109 ALA A C 1
ATOM 876 O O . ALA A 1 109 ? 1.217 -11.179 2.417 1.00 97.62 109 ALA A O 1
ATOM 877 N N . ARG A 1 110 ? 2.602 -9.623 3.259 1.00 95.75 110 ARG A N 1
ATOM 878 C CA . ARG A 1 110 ? 3.143 -9.216 1.951 1.00 95.75 110 ARG A CA 1
ATOM 879 C C . ARG A 1 110 ? 3.960 -10.314 1.282 1.00 95.75 110 ARG A C 1
ATOM 881 O O . ARG A 1 110 ? 3.799 -10.531 0.086 1.00 95.75 110 ARG A O 1
ATOM 888 N N . GLU A 1 111 ? 4.816 -10.986 2.048 1.00 96.19 111 GLU A N 1
ATOM 889 C CA . GLU A 1 111 ? 5.657 -12.080 1.552 1.00 96.19 111 GLU A CA 1
ATOM 890 C C . GLU A 1 111 ? 4.802 -13.251 1.060 1.00 96.19 111 GLU A C 1
ATOM 892 O O . GLU A 1 111 ? 4.980 -13.709 -0.066 1.00 96.19 111 GLU A O 1
ATOM 897 N N . ASN A 1 112 ? 3.812 -13.669 1.853 1.00 97.56 112 ASN A N 1
ATOM 898 C CA . ASN A 1 112 ? 2.888 -14.744 1.488 1.00 97.56 112 ASN A CA 1
ATOM 899 C C . ASN A 1 112 ? 2.053 -14.399 0.247 1.00 97.56 112 ASN A C 1
ATOM 901 O O . ASN A 1 112 ? 1.732 -15.283 -0.542 1.00 97.56 112 ASN A O 1
ATOM 905 N N . ALA A 1 113 ? 1.706 -13.122 0.070 1.00 95.81 113 ALA A N 1
ATOM 906 C CA . ALA A 1 113 ? 0.988 -12.639 -1.104 1.00 95.81 113 ALA A CA 1
ATOM 907 C C . ALA A 1 113 ? 1.895 -12.400 -2.329 1.00 95.81 113 ALA A C 1
ATOM 909 O O . ALA A 1 113 ? 1.388 -12.074 -3.400 1.00 95.81 113 ALA A O 1
ATOM 910 N N . GLY A 1 114 ? 3.221 -12.530 -2.193 1.00 95.69 114 GLY A N 1
ATOM 911 C CA . GLY A 1 114 ? 4.171 -12.273 -3.279 1.00 95.69 114 GLY A CA 1
ATOM 912 C C . GLY A 1 114 ? 4.200 -10.812 -3.741 1.00 95.69 114 GLY A C 1
ATOM 913 O O . GLY A 1 114 ? 4.472 -10.541 -4.911 1.00 95.69 114 GLY A O 1
ATOM 914 N N . ILE A 1 115 ? 3.890 -9.861 -2.853 1.00 95.12 115 ILE A N 1
ATOM 915 C CA . ILE A 1 115 ? 3.838 -8.437 -3.201 1.00 95.12 115 ILE A CA 1
ATOM 916 C C . ILE A 1 115 ? 5.251 -7.903 -3.449 1.00 95.12 115 ILE A C 1
ATOM 918 O O . ILE A 1 115 ? 6.119 -7.959 -2.577 1.00 95.12 115 ILE A O 1
ATOM 922 N N . VAL A 1 116 ? 5.456 -7.296 -4.620 1.00 94.94 116 VAL A N 1
ATOM 923 C CA . VAL A 1 116 ? 6.686 -6.559 -4.931 1.00 94.94 116 VAL A CA 1
ATOM 924 C C . VAL A 1 116 ? 6.606 -5.168 -4.309 1.00 94.94 116 VAL A C 1
ATOM 926 O O . VAL A 1 116 ? 5.783 -4.348 -4.713 1.00 94.94 116 VAL A O 1
ATOM 929 N N . MET A 1 117 ? 7.468 -4.896 -3.331 1.00 92.56 117 MET A N 1
ATOM 930 C CA . MET A 1 117 ? 7.534 -3.600 -2.655 1.00 92.56 117 MET A CA 1
ATOM 931 C C . MET A 1 117 ? 8.374 -2.593 -3.437 1.00 92.56 117 MET A C 1
ATOM 933 O O . MET A 1 117 ? 9.454 -2.923 -3.922 1.00 92.56 117 MET A O 1
ATOM 937 N N . LEU A 1 118 ? 7.917 -1.342 -3.480 1.00 89.88 118 LEU A N 1
ATOM 938 C CA . LEU A 1 118 ? 8.757 -0.206 -3.828 1.00 89.88 118 LEU A CA 1
ATOM 939 C C . LEU A 1 118 ? 9.591 0.168 -2.602 1.00 89.88 118 LEU A C 1
ATOM 941 O O . LEU A 1 118 ? 9.062 0.721 -1.632 1.00 89.88 118 LEU A O 1
ATOM 945 N N . ASP A 1 119 ? 10.886 -0.137 -2.628 1.00 77.56 119 ASP A N 1
ATOM 946 C CA . ASP A 1 119 ? 11.778 0.256 -1.542 1.00 77.56 119 ASP A CA 1
ATOM 947 C C . ASP A 1 119 ? 12.237 1.702 -1.729 1.00 77.56 119 ASP A C 1
ATOM 949 O O . ASP A 1 119 ? 13.211 1.982 -2.410 1.00 77.56 119 ASP A O 1
ATOM 953 N N . ILE A 1 120 ? 11.506 2.639 -1.130 1.00 70.50 120 ILE A N 1
ATOM 954 C CA . ILE A 1 120 ? 11.917 4.051 -1.076 1.00 70.50 120 ILE A CA 1
ATOM 955 C C . ILE A 1 120 ? 12.670 4.400 0.218 1.00 70.50 120 ILE A C 1
ATOM 957 O O . ILE A 1 120 ? 12.987 5.563 0.448 1.00 70.50 120 ILE A O 1
ATOM 961 N N . TRP A 1 121 ? 12.913 3.418 1.097 1.00 62.41 121 TRP A N 1
ATOM 962 C CA . TRP A 1 121 ? 13.474 3.637 2.436 1.00 62.41 121 TRP A CA 1
ATOM 963 C C . TRP A 1 121 ? 14.681 2.739 2.738 1.00 62.41 121 TRP A C 1
ATOM 965 O O . TRP A 1 121 ? 15.019 2.587 3.916 1.00 62.41 121 TRP A O 1
ATOM 975 N N . ALA A 1 122 ? 15.311 2.135 1.726 1.00 59.53 122 ALA A N 1
ATOM 976 C CA . ALA A 1 122 ? 16.413 1.180 1.886 1.00 59.53 122 ALA A CA 1
ATOM 977 C C . ALA A 1 122 ? 17.498 1.700 2.853 1.00 59.53 122 ALA A C 1
ATOM 979 O O . ALA A 1 122 ? 17.869 1.013 3.806 1.00 59.53 122 ALA A O 1
ATOM 980 N N . GLU A 1 123 ? 17.880 2.969 2.706 1.00 50.75 123 GLU A N 1
ATOM 981 C CA . GLU A 1 123 ? 18.851 3.655 3.568 1.00 50.75 123 GLU A CA 1
ATOM 982 C C . GLU A 1 123 ? 18.384 3.795 5.031 1.00 50.75 123 GLU A C 1
ATOM 984 O O . GLU A 1 123 ? 19.150 3.555 5.965 1.00 50.75 123 GLU A O 1
ATOM 989 N N . MET A 1 124 ? 17.096 4.071 5.282 1.00 54.09 124 MET A N 1
ATOM 990 C CA . MET A 1 124 ? 16.575 4.176 6.658 1.00 54.09 124 MET A CA 1
ATOM 991 C C . MET A 1 124 ? 16.543 2.834 7.391 1.00 54.09 124 MET A C 1
ATOM 993 O O . MET A 1 124 ? 16.570 2.819 8.621 1.00 54.09 124 MET A O 1
ATOM 997 N N . LYS A 1 125 ? 16.467 1.707 6.673 1.00 53.12 125 LYS A N 1
ATOM 998 C CA . LYS A 1 125 ? 16.462 0.367 7.287 1.00 53.12 125 LYS A CA 1
ATOM 999 C C . LYS A 1 125 ? 17.832 -0.008 7.862 1.00 53.12 125 LYS A C 1
ATOM 1001 O O . LYS A 1 125 ? 17.886 -0.753 8.838 1.00 53.12 125 LYS A O 1
ATOM 1006 N N . MET A 1 126 ? 18.917 0.524 7.296 1.00 50.09 126 MET A N 1
ATOM 1007 C CA . MET A 1 126 ? 20.297 0.267 7.736 1.00 50.09 126 MET A CA 1
ATOM 1008 C C . MET A 1 126 ? 20.687 1.060 8.994 1.00 50.09 126 MET A C 1
ATOM 1010 O O . MET A 1 126 ? 21.619 0.677 9.694 1.00 50.09 126 MET A O 1
ATOM 1014 N N . MET A 1 127 ? 19.955 2.132 9.314 1.00 46.28 127 MET A N 1
ATOM 1015 C CA . MET A 1 127 ? 20.289 3.081 10.387 1.00 46.28 127 MET A CA 1
ATOM 1016 C C . MET A 1 127 ? 19.615 2.788 11.742 1.00 46.28 127 MET A C 1
ATOM 1018 O O . MET A 1 127 ? 19.854 3.515 12.701 1.00 46.28 127 MET A O 1
ATOM 1022 N N . ILE A 1 128 ? 18.762 1.759 11.842 1.00 47.03 128 ILE A N 1
ATOM 1023 C CA . ILE A 1 128 ? 18.034 1.386 13.078 1.00 47.03 128 ILE A CA 1
ATOM 1024 C C . ILE A 1 128 ? 18.538 0.029 13.622 1.00 47.03 128 ILE A C 1
ATOM 1026 O O . ILE A 1 128 ? 17.754 -0.778 14.116 1.00 47.03 128 ILE A O 1
ATOM 1030 N N . ARG A 1 129 ? 19.837 -0.260 13.492 1.00 44.06 129 ARG A N 1
ATOM 1031 C CA . ARG A 1 129 ? 20.482 -1.399 14.169 1.00 44.06 129 ARG A CA 1
ATOM 1032 C C . ARG A 1 129 ? 21.241 -0.939 15.401 1.00 44.06 129 ARG A C 1
ATOM 1034 O O . ARG A 1 129 ? 21.897 0.119 15.305 1.00 44.06 129 ARG A O 1
#

Radius of gyration: 16.14 Å; Cα contacts (8 Å, |Δi|>4): 177; chains: 1; bounding box: 46×32×35 Å

Secondary structure (DSSP, 8-state):
--HHHHHHHT-GGGTT--HHHHTTEEEEEEEEEEEEETTEEEEEEEEEEEESS-EEEEEEE-S---HHHHHHHIIIIIHHHHHHH-TTS--EEE----TTTTSHHHHHHHHHTT--B--S-HHHHHT--

pLDDT: mean 86.59, std 13.74, range [44.06, 97.81]

InterPro domains:
  IPR036397 Ribonuclease H superfamily [G3DSA:3.30.420.10] (1-127)

Mean predicted aligned error: 6.34 Å

Foldseek 3Di:
DDPLVVVLQVQVVCPPPDPVLQQQEKEKDKDWDWDQDPVGIDTWIWIWIAGPVGTFDTGTDPDDQALVSLLVCCVVTVLVVSCVSPVVNRHEYEDDPDPSCPDPSNVVSCVVSVHHYDPSRPSVVVVPD

Solvent-accessible surface area (backbone atoms only — not comparable to full-atom values): 7580 Å² total; per-residue (Å²): 136,53,70,68,61,50,64,34,62,63,45,66,94,57,67,85,59,49,73,76,59,57,51,32,35,38,42,48,50,75,51,73,46,78,46,83,53,100,93,44,80,45,79,46,40,28,40,35,34,36,39,74,90,48,78,49,65,74,44,79,49,85,78,77,88,36,23,66,58,46,23,48,46,40,64,76,45,46,50,57,42,41,50,69,78,23,75,84,73,68,41,30,42,34,68,73,91,48,70,33,58,70,24,72,56,20,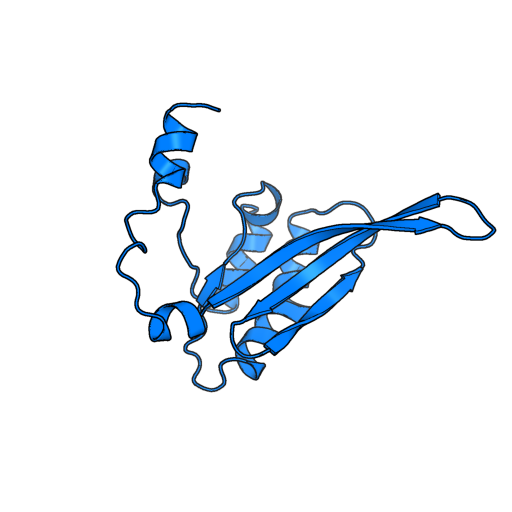46,49,45,38,59,78,68,66,60,45,68,55,77,70,49,64,64,57,66,70,72,76,116

Organism: Rhizophagus irregularis (strain DAOM 181602 / DAOM 197198 / MUCL 43194) (NCBI:txid747089)

Sequence (129 aa):
MTEAHFQARLGYEHENWTVRQWRRVLFLYKSTFTQQGRQGRILEKCFGCFSWSSLGPIVPLNGSVTGQTHAQVINDFVVPTLHTHFPQGNGIFQEDNAAPHRSRVATAARENAGIVMLDIWAEMKMMIR